Protein AF-A0A5K0ZCB7-F1 (afdb_monomer_lite)

Secondary structure (DSSP, 8-state):
---TTS-HHHHHHHHHHHHHHHHH-HHHHHHHHHHSTHHHHHHHH-SHHHHHHHHHHHHHHTHHHHHHHHHTT-HHHHHHHHTSS-HHHHTT-

Foldseek 3Di:
DPDPVDDLVVLLVVLVVLLVVCVVPVVVRVVVCLVDCNLVSLLVSLFLSSLLSLVSCCVSNPPSSVVSCVVSVSVVSLVVLCVDPPPSSVVSD

Organism: NCBI:txid210225

Structure (mmCIF, N/CA/C/O backbone):
data_AF-A0A5K0ZCB7-F1
#
_entry.id   AF-A0A5K0ZCB7-F1
#
loop_
_atom_site.group_PDB
_atom_site.id
_atom_site.type_symbol
_atom_site.label_atom_id
_atom_site.label_alt_id
_atom_site.label_comp_id
_atom_site.label_asym_id
_atom_site.label_entity_id
_atom_site.label_seq_id
_atom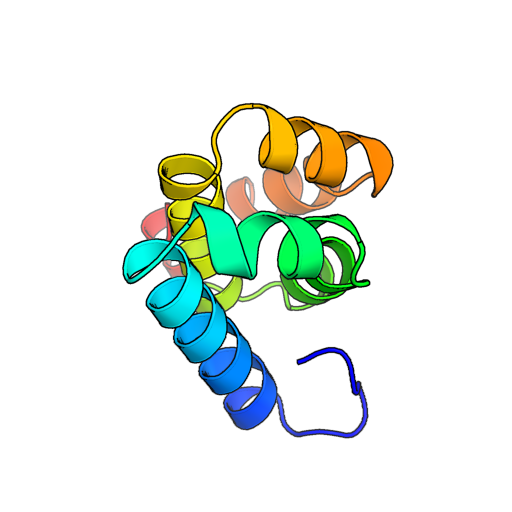_site.pdbx_PDB_ins_code
_atom_site.Cartn_x
_atom_site.Cartn_y
_atom_site.Cartn_z
_atom_site.occupancy
_atom_site.B_iso_or_equiv
_atom_site.auth_seq_id
_atom_site.auth_comp_id
_atom_site.auth_asym_id
_atom_site.auth_atom_id
_atom_site.pdbx_PDB_model_num
ATOM 1 N N . MET A 1 1 ? -2.894 -6.701 -7.440 1.00 80.12 1 MET A N 1
ATOM 2 C CA . MET A 1 1 ? -1.812 -5.899 -6.814 1.00 80.12 1 MET A CA 1
ATOM 3 C C . MET A 1 1 ? -0.654 -6.756 -6.296 1.00 80.12 1 MET A C 1
ATOM 5 O O . MET A 1 1 ? 0.483 -6.460 -6.648 1.00 80.12 1 MET A O 1
ATOM 9 N N . CYS A 1 2 ? -0.911 -7.791 -5.485 1.00 84.81 2 CYS A N 1
ATOM 10 C CA . CYS A 1 2 ? 0.141 -8.636 -4.892 1.00 84.81 2 CYS A CA 1
ATOM 11 C C . CYS A 1 2 ? 0.761 -9.653 -5.866 1.00 84.81 2 CYS A C 1
ATOM 13 O O . CYS A 1 2 ? 1.882 -10.100 -5.647 1.00 84.81 2 CYS A O 1
ATOM 15 N N . ASP A 1 3 ? 0.064 -9.997 -6.952 1.00 88.56 3 ASP A N 1
ATOM 16 C CA . ASP A 1 3 ? 0.638 -10.808 -8.024 1.00 88.56 3 ASP A CA 1
ATOM 17 C C . ASP A 1 3 ? 1.649 -9.983 -8.835 1.00 88.56 3 ASP A C 1
ATOM 19 O O . ASP A 1 3 ? 1.285 -9.009 -9.498 1.00 88.56 3 ASP A O 1
ATOM 23 N N . ARG A 1 4 ? 2.924 -10.378 -8.769 1.00 85.31 4 ARG A N 1
ATOM 24 C CA . ARG A 1 4 ? 4.028 -9.740 -9.501 1.00 85.31 4 ARG A CA 1
ATOM 25 C C . ARG A 1 4 ? 4.030 -10.075 -10.995 1.00 85.31 4 ARG A C 1
ATOM 27 O O . ARG A 1 4 ? 4.692 -9.369 -11.747 1.00 85.31 4 ARG A O 1
ATOM 34 N N . LYS A 1 5 ? 3.313 -11.122 -11.421 1.00 90.94 5 LYS A N 1
ATOM 35 C CA . LYS A 1 5 ? 3.157 -11.488 -12.838 1.00 90.94 5 LYS A CA 1
ATOM 36 C C . LYS A 1 5 ? 2.116 -10.617 -13.544 1.00 90.94 5 LYS A C 1
ATOM 38 O O . LYS A 1 5 ? 2.149 -10.508 -14.766 1.00 90.94 5 LYS A O 1
ATOM 43 N N . ALA A 1 6 ? 1.213 -9.987 -12.791 1.00 91.25 6 ALA A N 1
ATOM 44 C CA . ALA A 1 6 ? 0.247 -9.042 -13.335 1.00 91.25 6 ALA A CA 1
ATOM 45 C C . ALA A 1 6 ? 0.933 -7.749 -13.807 1.00 91.25 6 ALA A C 1
ATOM 47 O O . ALA A 1 6 ? 1.910 -7.288 -13.210 1.00 91.25 6 ALA A O 1
ATOM 48 N N . SER A 1 7 ? 0.387 -7.129 -14.857 1.00 92.88 7 SER A N 1
ATOM 49 C CA . SER A 1 7 ? 0.926 -5.873 -15.382 1.00 92.88 7 SER A CA 1
ATOM 50 C C . SER A 1 7 ? 0.854 -4.750 -14.343 1.00 92.88 7 SER A C 1
ATOM 52 O O . SER A 1 7 ? -0.023 -4.726 -13.473 1.00 92.88 7 SER A O 1
ATOM 54 N N . ARG A 1 8 ? 1.776 -3.786 -14.441 1.00 89.88 8 ARG A N 1
ATOM 55 C CA . ARG A 1 8 ? 1.842 -2.639 -13.523 1.00 89.88 8 ARG A CA 1
ATOM 56 C C . ARG A 1 8 ? 0.513 -1.881 -13.451 1.00 89.88 8 ARG A C 1
ATOM 58 O O . ARG A 1 8 ? -0.002 -1.698 -12.354 1.00 89.88 8 ARG A O 1
ATOM 65 N N . TRP A 1 9 ? -0.080 -1.570 -14.604 1.00 91.88 9 TRP A N 1
ATOM 66 C CA . TRP A 1 9 ? -1.372 -0.884 -14.697 1.00 91.88 9 TRP A CA 1
ATOM 67 C C . TRP A 1 9 ? -2.493 -1.628 -13.956 1.00 91.88 9 TRP A C 1
ATOM 69 O O . TRP A 1 9 ? -3.260 -1.016 -13.215 1.00 91.88 9 TRP A O 1
ATOM 79 N N . VAL A 1 10 ? -2.572 -2.961 -14.082 1.00 93.62 10 VAL A N 1
ATOM 80 C CA . VAL A 1 10 ? -3.562 -3.762 -13.338 1.00 93.62 10 VAL A CA 1
ATOM 81 C C . VAL A 1 10 ? -3.297 -3.672 -11.837 1.00 93.62 10 VAL A C 1
ATOM 83 O O . VAL A 1 10 ? -4.223 -3.505 -11.045 1.00 93.62 10 VAL A O 1
ATOM 86 N N . ARG A 1 11 ? -2.029 -3.760 -11.416 1.00 92.81 11 ARG A N 1
ATOM 87 C CA . ARG A 1 11 ? -1.664 -3.685 -9.996 1.00 92.81 11 ARG A CA 1
ATOM 88 C C . ARG A 1 11 ? -2.000 -2.317 -9.388 1.00 92.81 11 ARG A C 1
ATOM 90 O O . ARG A 1 11 ? -2.512 -2.307 -8.269 1.00 92.81 11 ARG A O 1
ATOM 97 N N . GLU A 1 12 ? -1.773 -1.227 -10.119 1.00 91.31 12 GLU A N 1
ATOM 98 C CA . GLU A 1 12 ? -2.128 0.152 -9.741 1.00 91.31 12 GLU A CA 1
ATOM 99 C C . GLU A 1 12 ? -3.652 0.341 -9.644 1.00 91.31 12 GLU A C 1
ATOM 101 O O . GLU A 1 12 ? -4.154 0.812 -8.625 1.00 91.31 12 GLU A O 1
ATOM 106 N N . ASN A 1 13 ? -4.426 -0.130 -10.624 1.00 92.88 13 ASN A N 1
ATOM 107 C CA . ASN A 1 13 ? -5.892 -0.041 -10.567 1.00 92.88 13 ASN A CA 1
ATOM 108 C C . ASN A 1 13 ? -6.502 -0.873 -9.428 1.00 92.88 13 ASN A C 1
ATOM 110 O O . ASN A 1 13 ? -7.444 -0.431 -8.765 1.00 92.88 13 ASN A O 1
ATOM 114 N N . CYS A 1 14 ? -5.944 -2.053 -9.132 1.00 91.94 14 CYS A N 1
ATOM 115 C CA . CYS A 1 14 ? -6.326 -2.807 -7.937 1.00 91.94 14 CYS A CA 1
ATOM 116 C C . CYS A 1 14 ? -6.058 -2.008 -6.650 1.00 91.94 14 CYS A C 1
ATOM 118 O O . CYS A 1 14 ? -6.877 -2.042 -5.734 1.00 91.94 14 CYS A O 1
ATOM 120 N N . ALA A 1 15 ? -4.921 -1.310 -6.573 1.00 91.31 15 ALA A N 1
ATOM 121 C CA . ALA A 1 15 ? -4.550 -0.497 -5.418 1.00 91.31 15 ALA A CA 1
ATOM 122 C C . ALA A 1 15 ? -5.559 0.644 -5.193 1.00 91.31 15 ALA A C 1
ATOM 124 O O . ALA A 1 15 ? -6.067 0.807 -4.082 1.00 91.31 15 ALA A O 1
ATOM 125 N N . PHE A 1 16 ? -5.929 1.363 -6.259 1.00 92.25 16 PHE A N 1
ATOM 126 C CA . PHE A 1 16 ? -6.968 2.396 -6.207 1.00 92.25 16 PHE A CA 1
ATOM 127 C C . PHE A 1 16 ? -8.337 1.843 -5.814 1.00 92.25 16 PHE A C 1
ATOM 129 O O . PHE A 1 16 ? -9.012 2.426 -4.967 1.00 92.25 16 PHE A O 1
ATOM 136 N N . THR A 1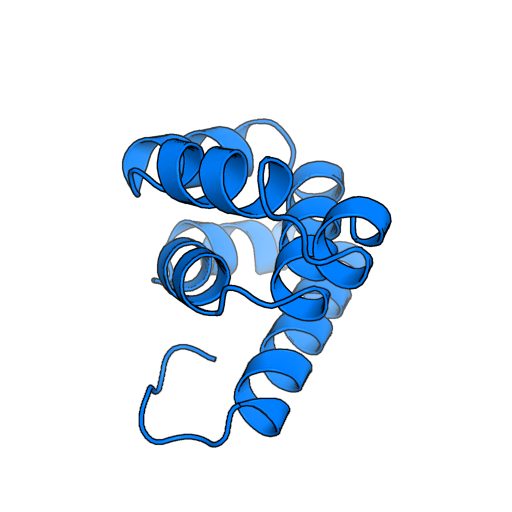 17 ? -8.729 0.698 -6.377 1.00 93.75 17 THR A N 1
ATOM 137 C CA . THR A 1 17 ? -10.002 0.042 -6.042 1.00 93.75 17 THR A CA 1
ATOM 138 C C . THR A 1 17 ? -10.062 -0.288 -4.552 1.00 93.75 17 THR A C 1
ATOM 140 O O . THR A 1 17 ? -11.055 -0.003 -3.888 1.00 93.75 17 THR A O 1
ATOM 143 N N . MET A 1 18 ? -8.975 -0.819 -3.991 1.00 90.75 18 MET A N 1
ATOM 144 C CA . MET A 1 18 ? -8.910 -1.113 -2.563 1.00 90.75 18 MET A CA 1
ATOM 145 C C . MET A 1 18 ? -8.974 0.143 -1.693 1.00 90.75 18 MET A C 1
ATOM 147 O O . MET A 1 18 ? -9.687 0.148 -0.691 1.00 90.75 18 MET A O 1
ATOM 151 N N . ALA A 1 19 ? -8.284 1.220 -2.074 1.00 90.38 19 ALA A N 1
ATOM 152 C CA . ALA A 1 19 ? -8.401 2.494 -1.367 1.00 90.38 19 ALA A CA 1
ATOM 153 C C . ALA A 1 19 ? -9.836 3.035 -1.398 1.00 90.38 19 ALA A C 1
ATOM 155 O O . ALA A 1 19 ? -10.330 3.519 -0.379 1.00 90.38 19 ALA A O 1
ATOM 156 N N . ALA A 1 20 ? -10.529 2.909 -2.532 1.00 92.31 20 ALA A N 1
ATOM 157 C CA . ALA A 1 20 ? -11.929 3.295 -2.654 1.00 92.31 20 ALA A CA 1
ATOM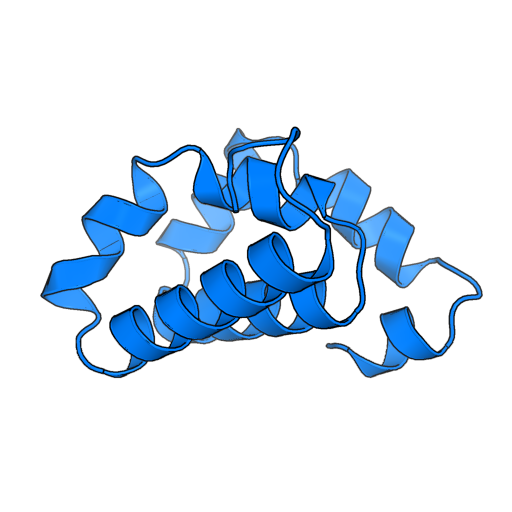 158 C C . ALA A 1 20 ? -12.836 2.459 -1.736 1.00 92.31 20 ALA A C 1
ATOM 160 O O . ALA A 1 20 ? -13.671 3.030 -1.038 1.00 92.31 20 ALA A O 1
ATOM 161 N N . LEU A 1 21 ? -12.629 1.139 -1.657 1.00 92.19 21 LEU A N 1
ATOM 162 C CA . LEU A 1 21 ? -13.381 0.260 -0.751 1.00 92.19 21 LEU A CA 1
ATOM 163 C C . LEU A 1 21 ? -13.179 0.643 0.721 1.00 92.19 21 LEU A C 1
ATOM 165 O O . LEU A 1 21 ? -14.151 0.789 1.458 1.00 92.19 21 LEU A O 1
ATOM 169 N N . VAL A 1 22 ? -11.936 0.885 1.142 1.00 91.31 22 VAL A N 1
ATOM 170 C CA . VAL A 1 22 ? -11.630 1.326 2.514 1.00 91.31 22 VAL A CA 1
ATOM 171 C C . VAL A 1 22 ? -12.265 2.679 2.826 1.00 91.31 22 VAL A C 1
ATOM 173 O O . VAL A 1 22 ? -12.767 2.880 3.929 1.00 91.31 22 VAL A O 1
ATOM 176 N N . ARG A 1 23 ? -12.262 3.615 1.871 1.00 88.81 23 ARG A N 1
ATOM 177 C CA . ARG A 1 23 ? -12.919 4.922 2.037 1.00 88.81 23 ARG A CA 1
ATOM 178 C C . ARG A 1 23 ? -14.438 4.802 2.096 1.00 88.81 23 ARG A C 1
ATOM 180 O O . ARG A 1 23 ? -15.067 5.596 2.786 1.00 88.81 23 ARG A O 1
ATOM 187 N N . PHE A 1 24 ? -15.005 3.837 1.379 1.00 91.31 24 PHE A N 1
ATOM 188 C CA . PHE A 1 24 ? -16.434 3.561 1.389 1.00 91.31 24 PHE A CA 1
ATOM 189 C C . PHE A 1 24 ? -16.886 2.957 2.724 1.00 91.31 24 PHE A C 1
ATOM 191 O O . PHE A 1 24 ? -17.872 3.415 3.294 1.00 91.31 24 PHE A O 1
ATOM 198 N N . ASN A 1 25 ? -16.168 1.955 3.244 1.00 89.75 25 ASN A N 1
ATOM 199 C CA . ASN A 1 25 ? -16.480 1.345 4.537 1.00 89.75 25 ASN A CA 1
ATOM 200 C C . ASN A 1 25 ? -15.220 0.835 5.246 1.00 89.75 25 ASN A C 1
ATOM 202 O O . ASN A 1 25 ? -14.810 -0.321 5.108 1.00 89.75 25 ASN A O 1
ATOM 206 N N . LYS A 1 26 ? -14.609 1.712 6.040 1.00 88.06 26 LYS A N 1
ATOM 207 C CA . LYS A 1 26 ? -13.369 1.403 6.750 1.00 88.06 26 LYS A CA 1
ATOM 208 C C . LYS A 1 26 ? -13.498 0.162 7.630 1.00 88.06 26 LYS A C 1
ATOM 210 O O . LYS A 1 26 ? -12.610 -0.681 7.583 1.00 88.06 26 LYS A O 1
ATOM 215 N N . ASP A 1 27 ? -14.565 0.048 8.412 1.00 88.06 27 ASP A N 1
ATOM 216 C CA . ASP A 1 27 ? -14.675 -0.973 9.461 1.00 88.06 27 ASP A CA 1
ATOM 217 C C . ASP A 1 27 ? -14.750 -2.392 8.888 1.00 88.06 27 ASP A C 1
ATOM 219 O O . ASP A 1 27 ? -14.258 -3.340 9.496 1.00 88.06 27 ASP A O 1
ATOM 223 N N . VAL A 1 28 ? -15.277 -2.531 7.669 1.00 91.44 28 VAL A N 1
ATOM 224 C CA . VAL A 1 28 ? -15.307 -3.806 6.941 1.00 91.44 28 VAL A CA 1
ATOM 225 C C . VAL A 1 28 ? -13.945 -4.142 6.330 1.00 91.44 28 VAL A C 1
ATOM 227 O O . VAL A 1 28 ? -13.495 -5.287 6.389 1.00 91.44 28 VAL A O 1
ATOM 230 N N . PHE A 1 29 ? -13.272 -3.160 5.724 1.00 89.25 29 PHE A N 1
ATOM 231 C CA . PHE A 1 29 ? -12.108 -3.431 4.873 1.00 89.25 29 PHE A CA 1
ATOM 232 C C . PHE A 1 29 ? -10.756 -3.236 5.562 1.00 89.25 29 PHE A C 1
ATOM 234 O O . PHE A 1 29 ? -9.755 -3.770 5.083 1.00 89.25 29 PHE A O 1
ATOM 241 N N . VAL A 1 30 ? -10.694 -2.527 6.693 1.00 87.31 30 VAL A N 1
ATOM 242 C CA . VAL A 1 30 ? -9.432 -2.249 7.394 1.00 87.31 30 VAL A CA 1
ATOM 243 C C . VAL A 1 30 ? -8.711 -3.529 7.811 1.00 87.31 30 VAL A C 1
ATOM 245 O O . VAL A 1 30 ? -7.507 -3.636 7.594 1.00 87.31 30 VAL A O 1
ATOM 248 N N . GLY A 1 31 ? -9.438 -4.527 8.325 1.00 86.31 31 GLY A N 1
ATOM 249 C CA . GLY A 1 31 ? -8.845 -5.806 8.722 1.00 86.31 31 GLY A CA 1
ATOM 250 C C . GLY A 1 31 ? -8.201 -6.534 7.542 1.00 86.31 31 GLY A C 1
ATOM 251 O O . GLY A 1 31 ? -7.077 -7.013 7.650 1.00 86.31 31 GLY A O 1
ATOM 252 N N . GLN A 1 32 ? -8.863 -6.538 6.382 1.00 84.38 32 GLN A N 1
ATOM 253 C CA . GLN A 1 32 ? -8.324 -7.152 5.165 1.00 84.38 32 GLN A CA 1
ATOM 254 C C . GLN A 1 32 ? -7.053 -6.448 4.688 1.00 84.38 32 GLN A C 1
ATOM 256 O O . GLN A 1 32 ? -6.081 -7.104 4.320 1.00 84.38 32 GLN A O 1
ATOM 261 N N . VAL A 1 33 ? -7.024 -5.115 4.734 1.00 84.50 33 VAL A N 1
ATOM 262 C CA . VAL A 1 33 ? -5.837 -4.348 4.339 1.00 84.50 33 VAL A CA 1
ATOM 263 C C . VAL A 1 33 ? -4.657 -4.624 5.265 1.00 84.50 33 VAL A C 1
ATOM 265 O O . VAL A 1 33 ? -3.560 -4.856 4.764 1.00 84.50 33 VAL A O 1
ATOM 268 N N . VAL A 1 34 ? -4.888 -4.644 6.579 1.00 80.94 34 VAL A N 1
ATOM 269 C CA . VAL A 1 34 ? -3.846 -4.853 7.597 1.00 80.94 34 VAL A CA 1
ATOM 270 C C . VAL A 1 34 ? -3.271 -6.272 7.548 1.00 80.94 34 VAL A C 1
ATOM 272 O O . VAL A 1 34 ? -2.066 -6.442 7.651 1.00 80.94 34 VAL A O 1
ATOM 275 N N . ILE A 1 35 ? -4.106 -7.295 7.349 1.00 81.12 35 ILE A N 1
ATOM 276 C CA . ILE A 1 35 ? -3.667 -8.704 7.393 1.00 81.12 35 ILE A CA 1
ATOM 277 C C . ILE A 1 35 ? -3.047 -9.158 6.059 1.00 81.12 35 ILE A C 1
ATOM 279 O O . ILE A 1 35 ? -2.275 -10.116 6.001 1.00 81.12 35 ILE A O 1
ATOM 283 N N . SER A 1 36 ? -3.395 -8.498 4.956 1.00 84.19 36 SER A N 1
ATOM 284 C CA . SER A 1 36 ? -2.898 -8.864 3.630 1.00 84.19 36 SER A CA 1
ATOM 285 C C . SER A 1 36 ? -1.460 -8.375 3.382 1.00 84.19 36 SER A C 1
ATOM 287 O O . SER A 1 36 ? -1.018 -7.387 3.968 1.00 84.19 36 SER A O 1
ATOM 289 N N . PRO A 1 37 ? -0.735 -8.952 2.402 1.00 85.88 37 PRO A N 1
ATOM 290 C CA . PRO A 1 37 ? 0.565 -8.430 1.962 1.00 85.88 37 PRO A CA 1
ATOM 291 C C . PRO A 1 37 ? 0.456 -7.096 1.190 1.00 85.88 37 PRO A C 1
ATOM 293 O O . PRO A 1 37 ? 1.353 -6.735 0.425 1.00 85.88 37 PRO A O 1
ATOM 296 N N . MET A 1 38 ? -0.653 -6.364 1.348 1.00 85.94 38 MET A N 1
ATOM 297 C CA . MET A 1 38 ? -0.977 -5.162 0.591 1.00 85.94 38 MET A CA 1
ATOM 298 C C . MET A 1 38 ? 0.031 -4.046 0.817 1.00 85.94 38 MET A C 1
ATOM 300 O O . MET A 1 38 ? 0.499 -3.455 -0.152 1.00 85.94 38 MET A O 1
ATOM 304 N N . VAL A 1 39 ? 0.395 -3.777 2.070 1.00 83.56 39 VAL A N 1
ATOM 305 C CA . VAL A 1 39 ? 1.347 -2.708 2.398 1.00 83.56 39 VAL A CA 1
ATOM 306 C C . VAL A 1 39 ? 2.689 -2.961 1.719 1.00 83.56 39 VAL A C 1
ATOM 308 O O . VAL A 1 39 ? 3.202 -2.094 1.014 1.00 83.56 39 VAL A O 1
ATOM 311 N N . THR A 1 40 ? 3.206 -4.184 1.826 1.00 86.81 40 THR A N 1
ATOM 312 C CA . THR A 1 40 ? 4.438 -4.594 1.146 1.00 86.81 40 THR A CA 1
ATOM 313 C C . THR A 1 40 ? 4.318 -4.438 -0.370 1.00 86.81 40 THR A C 1
ATOM 315 O O . THR A 1 40 ? 5.203 -3.861 -0.998 1.00 86.81 40 THR A O 1
ATOM 318 N N . ALA A 1 41 ? 3.210 -4.887 -0.967 1.00 88.50 41 ALA A N 1
ATOM 319 C CA . ALA A 1 41 ? 2.996 -4.794 -2.410 1.00 88.50 41 ALA A CA 1
ATOM 320 C C . ALA A 1 41 ? 2.870 -3.344 -2.920 1.00 88.50 41 ALA A C 1
ATOM 322 O O . ALA A 1 41 ? 3.327 -3.062 -4.029 1.00 88.50 41 ALA A O 1
ATOM 323 N N . LEU A 1 42 ? 2.279 -2.437 -2.132 1.00 86.75 42 LEU A N 1
ATOM 324 C CA . LEU A 1 42 ? 2.183 -1.002 -2.433 1.00 86.75 42 LEU A CA 1
ATOM 325 C C . LEU A 1 42 ? 3.544 -0.317 -2.364 1.00 86.75 42 LEU A C 1
ATOM 327 O O . LEU A 1 42 ? 3.915 0.425 -3.268 1.00 86.75 42 LEU A O 1
ATOM 331 N N . VAL A 1 43 ? 4.307 -0.598 -1.310 1.00 85.38 43 VAL A N 1
ATOM 332 C CA . VAL A 1 43 ? 5.656 -0.051 -1.147 1.00 85.38 43 VAL A CA 1
ATOM 333 C C . VAL A 1 43 ? 6.581 -0.551 -2.265 1.00 85.38 43 VAL A C 1
ATOM 335 O O . VAL A 1 43 ? 7.420 0.195 -2.763 1.00 85.38 43 VAL A O 1
ATOM 338 N N . GLU A 1 44 ? 6.432 -1.806 -2.694 1.00 86.75 44 GLU A N 1
ATOM 339 C CA . GLU A 1 44 ? 7.183 -2.370 -3.822 1.00 86.75 44 GLU A CA 1
ATOM 340 C C . GLU A 1 44 ? 6.744 -1.847 -5.192 1.00 86.75 44 GLU A C 1
ATOM 342 O O . GLU A 1 44 ? 7.496 -2.001 -6.153 1.00 86.75 44 GLU A O 1
ATOM 347 N N . LEU A 1 45 ? 5.551 -1.254 -5.308 1.00 86.12 45 LEU A N 1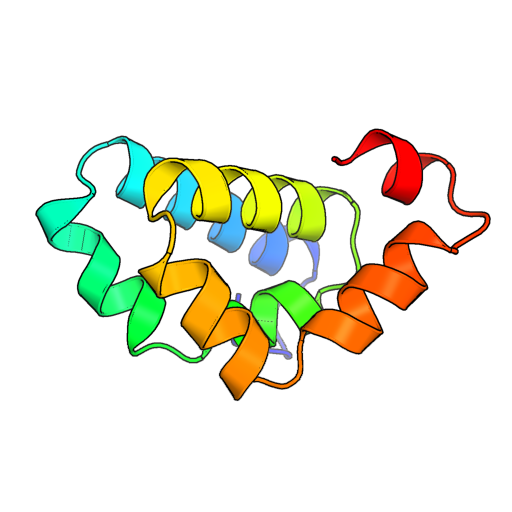
ATOM 348 C CA . LEU A 1 45 ? 5.081 -0.680 -6.568 1.00 86.12 45 LEU A CA 1
ATOM 349 C C . LEU A 1 45 ? 5.990 0.464 -7.030 1.00 86.12 45 LEU A C 1
ATOM 351 O O . LEU A 1 45 ? 6.196 0.620 -8.232 1.00 86.12 45 LEU A O 1
ATOM 355 N N . GLY A 1 46 ? 6.525 1.241 -6.078 1.00 82.75 46 GLY A N 1
ATOM 356 C CA . GLY A 1 46 ? 7.496 2.306 -6.337 1.00 82.75 46 GLY A CA 1
ATOM 357 C C . GLY A 1 46 ? 7.022 3.342 -7.360 1.00 82.75 46 GLY A C 1
ATOM 358 O O . GLY A 1 46 ? 7.842 3.895 -8.084 1.00 82.75 46 GLY A O 1
ATOM 359 N N . SER A 1 47 ? 5.709 3.552 -7.476 1.00 85.31 47 SER A N 1
ATOM 360 C CA . SER A 1 47 ? 5.098 4.457 -8.447 1.00 85.31 47 SER A CA 1
ATOM 361 C C . SER A 1 47 ? 4.377 5.611 -7.767 1.00 85.31 47 SER A C 1
ATOM 363 O O . SER A 1 47 ? 3.936 5.478 -6.625 1.00 85.31 47 SER A O 1
ATOM 365 N N . ALA A 1 48 ? 4.208 6.721 -8.490 1.00 87.12 48 ALA A N 1
ATOM 366 C CA . ALA A 1 48 ? 3.440 7.875 -8.021 1.00 87.12 48 ALA A CA 1
ATOM 367 C C . ALA A 1 48 ? 2.011 7.475 -7.622 1.00 87.12 48 ALA A C 1
ATOM 369 O O . ALA A 1 48 ? 1.527 7.855 -6.560 1.00 87.12 48 ALA A O 1
ATOM 370 N N . ASP A 1 49 ? 1.359 6.624 -8.414 1.00 87.31 49 ASP A N 1
ATOM 371 C CA . ASP A 1 49 ? 0.021 6.117 -8.106 1.00 87.31 49 ASP A CA 1
ATOM 372 C C . ASP A 1 49 ? 0.002 5.195 -6.882 1.00 87.31 49 ASP A C 1
ATOM 374 O O . ASP A 1 49 ? -0.883 5.307 -6.032 1.00 87.31 49 ASP A O 1
ATOM 378 N N . GLY A 1 50 ? 1.013 4.336 -6.728 1.00 87.00 50 GLY A N 1
ATOM 379 C CA . GLY A 1 50 ? 1.198 3.545 -5.512 1.00 87.00 50 GLY A CA 1
ATOM 380 C C . GLY A 1 50 ? 1.362 4.422 -4.267 1.00 87.00 50 GLY A C 1
ATOM 381 O O . GLY A 1 50 ? 0.764 4.131 -3.230 1.00 87.00 50 GLY A O 1
ATOM 382 N N . LEU A 1 51 ? 2.111 5.524 -4.380 1.00 86.50 51 LEU A N 1
ATOM 383 C CA . LEU A 1 51 ? 2.327 6.479 -3.293 1.00 86.50 51 LEU A CA 1
ATOM 384 C C . LEU A 1 51 ? 1.051 7.264 -2.952 1.00 86.50 51 LEU A C 1
ATOM 386 O O . LEU A 1 51 ? 0.715 7.379 -1.774 1.00 86.50 51 LEU A O 1
ATOM 390 N N . ARG A 1 52 ? 0.276 7.694 -3.956 1.00 88.81 52 ARG A N 1
ATOM 391 C CA . ARG A 1 52 ? -1.053 8.313 -3.769 1.00 88.81 52 ARG A CA 1
ATOM 392 C C . ARG A 1 52 ? -2.018 7.387 -3.037 1.00 88.81 52 ARG A C 1
ATOM 394 O O . ARG A 1 52 ? -2.739 7.816 -2.135 1.00 88.81 52 ARG A O 1
ATOM 401 N N . VAL A 1 53 ? -2.030 6.103 -3.399 1.00 89.50 53 VAL A N 1
ATOM 402 C CA . VAL A 1 53 ? -2.839 5.092 -2.706 1.00 89.50 53 VAL A CA 1
ATOM 403 C C . VAL A 1 53 ? -2.367 4.916 -1.264 1.00 89.50 53 VAL A C 1
ATOM 405 O O . VAL A 1 53 ? -3.196 4.894 -0.353 1.00 89.50 53 VAL A O 1
ATOM 408 N N . LEU A 1 54 ? -1.053 4.829 -1.044 1.00 87.50 54 LEU A N 1
ATOM 409 C CA . LEU A 1 54 ? -0.473 4.710 0.291 1.00 87.50 54 LEU A CA 1
ATOM 410 C C . LEU A 1 54 ? -0.864 5.908 1.170 1.00 87.50 54 LEU A C 1
ATOM 412 O O . LEU A 1 54 ? -1.355 5.710 2.280 1.00 87.50 54 LEU A O 1
ATOM 416 N N . HIS A 1 55 ? -0.750 7.130 0.646 1.00 85.88 55 HIS A N 1
ATOM 417 C CA . HIS A 1 55 ? -1.184 8.352 1.320 1.00 85.88 55 HIS A CA 1
ATOM 418 C C . HIS A 1 55 ? -2.686 8.319 1.654 1.00 85.88 55 HIS A C 1
ATOM 420 O O . HIS A 1 55 ? -3.078 8.527 2.805 1.00 85.88 55 HIS A O 1
ATOM 426 N N . SER A 1 56 ? -3.533 7.953 0.686 1.00 87.75 56 SER A N 1
ATOM 427 C CA . SER A 1 56 ? -4.978 7.838 0.903 1.00 87.75 56 SER A CA 1
ATOM 428 C C . SER A 1 56 ? -5.336 6.821 1.994 1.00 87.75 56 SER A C 1
ATOM 430 O O . SER A 1 56 ? -6.282 7.047 2.753 1.00 87.75 56 SER A O 1
ATOM 432 N N . LEU A 1 57 ? -4.620 5.696 2.074 1.00 88.00 57 LEU A N 1
ATOM 433 C CA . LEU A 1 57 ? -4.855 4.660 3.081 1.00 88.00 57 LEU A CA 1
ATOM 434 C C . LEU A 1 57 ? -4.347 5.075 4.465 1.00 88.00 57 LEU A C 1
ATOM 436 O O . LEU A 1 57 ? -5.020 4.783 5.453 1.00 88.00 57 LEU A O 1
ATOM 440 N N . ILE A 1 58 ? -3.233 5.813 4.549 1.00 87.12 58 ILE A N 1
ATOM 441 C CA . ILE A 1 58 ? -2.761 6.417 5.806 1.00 87.12 58 ILE A CA 1
ATOM 442 C C . ILE A 1 58 ? -3.843 7.335 6.385 1.00 87.12 58 ILE A C 1
ATOM 444 O O . ILE A 1 58 ? -4.171 7.211 7.564 1.00 87.12 58 ILE A O 1
ATOM 448 N N . ILE A 1 59 ? -4.455 8.200 5.568 1.00 84.50 59 ILE A N 1
ATOM 449 C CA . ILE A 1 59 ? -5.529 9.097 6.025 1.00 84.50 59 ILE A CA 1
ATOM 450 C C . ILE A 1 59 ? -6.753 8.299 6.500 1.00 84.50 59 ILE A C 1
ATOM 452 O O . ILE A 1 59 ? -7.301 8.568 7.573 1.00 84.50 59 ILE A O 1
ATOM 456 N N . ALA A 1 60 ? -7.189 7.310 5.713 1.00 84.12 60 ALA A N 1
ATOM 457 C CA . ALA A 1 60 ? -8.407 6.557 6.001 1.00 84.12 60 ALA A CA 1
ATOM 458 C C . ALA A 1 60 ? -8.251 5.642 7.230 1.00 84.12 60 ALA A C 1
ATOM 460 O O . ALA A 1 60 ? -9.092 5.628 8.136 1.00 84.12 60 ALA A O 1
ATOM 461 N N . ILE A 1 61 ? -7.157 4.883 7.300 1.00 84.69 61 ILE A N 1
ATOM 462 C CA . ILE A 1 61 ? -6.938 3.865 8.331 1.00 84.69 61 ILE A CA 1
ATOM 463 C C . ILE A 1 61 ? -6.269 4.450 9.585 1.00 84.69 61 ILE A C 1
ATOM 465 O O . ILE A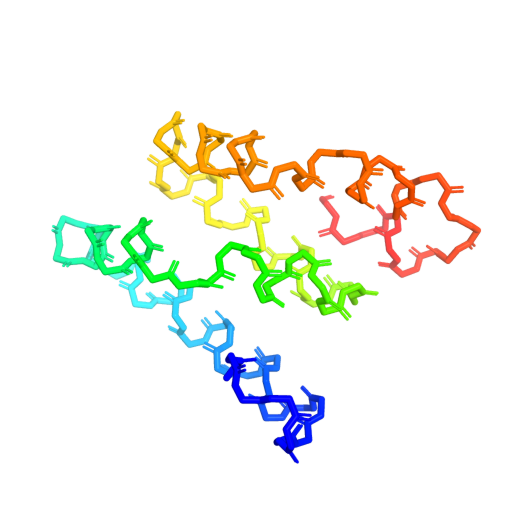 1 61 ? -6.610 4.020 10.692 1.00 84.69 61 ILE A O 1
ATOM 469 N N . LYS A 1 62 ? -5.457 5.505 9.444 1.00 83.69 62 LYS A N 1
ATOM 470 C CA . LYS A 1 62 ? -4.689 6.176 10.510 1.00 83.69 62 LYS A CA 1
ATOM 471 C C . LYS A 1 62 ? -3.586 5.280 11.095 1.00 83.69 62 LYS A C 1
ATOM 473 O O . LYS A 1 62 ? -2.920 4.560 10.353 1.00 83.69 62 LYS A O 1
ATOM 478 N N . SER A 1 63 ? -3.361 5.346 12.411 1.00 78.75 63 SER A N 1
ATOM 479 C CA . SER A 1 63 ? -2.204 4.765 13.113 1.00 78.75 63 SER A CA 1
ATOM 480 C C . SER A 1 63 ? -1.975 3.278 12.839 1.00 78.75 63 SER A C 1
ATOM 482 O O . SER A 1 63 ? -0.828 2.861 12.714 1.00 78.75 63 SER A O 1
ATOM 484 N N . LEU A 1 64 ? -3.040 2.489 12.666 1.00 77.50 64 LEU A N 1
ATOM 485 C CA . LEU A 1 64 ? -2.933 1.065 12.333 1.00 77.50 64 LEU A CA 1
ATOM 486 C C . LEU A 1 64 ? -2.155 0.827 11.032 1.00 77.50 64 LEU A C 1
ATOM 488 O O . LEU A 1 64 ? -1.311 -0.055 10.975 1.00 77.50 64 LEU A O 1
ATOM 492 N N . PHE A 1 65 ? -2.377 1.644 10.005 1.00 80.44 65 PHE A N 1
ATOM 493 C CA . PHE A 1 65 ? -1.702 1.465 8.721 1.00 80.44 65 PHE A CA 1
ATOM 494 C C . PHE A 1 65 ? -0.250 1.945 8.760 1.00 80.44 65 PHE A C 1
ATOM 496 O O . PHE A 1 65 ? 0.622 1.341 8.142 1.00 80.44 65 PHE A O 1
ATOM 503 N N . VAL A 1 66 ? 0.033 2.989 9.544 1.00 79.88 66 VAL A N 1
ATOM 504 C CA . VAL A 1 66 ? 1.410 3.444 9.793 1.00 79.88 66 VAL A CA 1
ATOM 505 C C . VAL A 1 66 ? 2.219 2.359 10.512 1.00 79.88 66 VAL A C 1
ATOM 507 O O . VAL A 1 66 ? 3.372 2.122 10.150 1.00 79.88 66 VAL A O 1
ATOM 510 N N . ASN A 1 67 ? 1.608 1.649 11.467 1.00 80.44 67 ASN A N 1
ATOM 511 C CA . ASN A 1 67 ? 2.245 0.520 12.146 1.00 80.44 67 ASN A CA 1
ATOM 512 C C . ASN A 1 67 ? 2.597 -0.608 11.165 1.00 80.44 67 ASN A C 1
ATOM 514 O O . ASN A 1 67 ? 3.713 -1.120 11.212 1.00 80.44 67 ASN A O 1
ATOM 518 N N . GLU A 1 68 ? 1.708 -0.941 10.228 1.00 83.31 68 GLU A N 1
ATOM 519 C CA . GLU A 1 68 ? 1.988 -1.948 9.193 1.00 83.31 68 GLU A CA 1
ATOM 520 C C . GLU A 1 68 ? 3.105 -1.522 8.228 1.00 83.31 68 GLU A C 1
ATOM 522 O O . GLU A 1 68 ? 3.982 -2.314 7.869 1.00 83.31 68 GLU A O 1
ATOM 527 N N . ILE A 1 69 ? 3.144 -0.246 7.829 1.00 84.06 69 ILE A N 1
ATOM 528 C CA . ILE A 1 69 ? 4.247 0.297 7.016 1.00 84.06 69 ILE A CA 1
ATOM 529 C C . ILE A 1 69 ? 5.579 0.176 7.770 1.00 84.06 69 ILE A C 1
ATOM 531 O O . ILE A 1 69 ? 6.609 -0.150 7.173 1.00 84.06 69 ILE A O 1
ATOM 535 N N . HIS A 1 70 ? 5.574 0.411 9.082 1.00 79.19 70 HIS A N 1
ATOM 536 C CA . HIS A 1 70 ? 6.760 0.245 9.914 1.00 79.19 70 HIS A CA 1
ATOM 537 C C . HIS A 1 70 ? 7.193 -1.228 10.012 1.00 79.19 70 HIS A C 1
ATOM 539 O O . HIS A 1 70 ? 8.352 -1.537 9.727 1.00 79.19 70 HIS A O 1
ATOM 545 N N . GLN A 1 71 ? 6.272 -2.144 10.337 1.00 81.56 71 GLN A N 1
ATOM 546 C CA . GLN A 1 71 ? 6.552 -3.583 10.462 1.00 81.56 71 GLN A CA 1
ATOM 547 C C . GLN A 1 71 ? 7.051 -4.204 9.150 1.00 81.56 71 GLN A C 1
ATOM 549 O O . GLN A 1 71 ? 8.001 -4.987 9.150 1.00 81.56 71 GLN A O 1
ATOM 554 N N . SER A 1 72 ? 6.482 -3.790 8.015 1.00 81.12 72 SER A N 1
ATOM 555 C CA . SER A 1 72 ? 6.926 -4.208 6.676 1.00 81.12 72 SER A CA 1
ATOM 556 C C . SER A 1 72 ? 8.272 -3.606 6.247 1.00 81.12 72 SER A C 1
ATOM 558 O O . SER A 1 72 ? 8.749 -3.886 5.144 1.00 81.12 72 SER A O 1
ATOM 560 N N . ARG A 1 73 ? 8.909 -2.782 7.096 1.00 82.38 73 ARG A N 1
ATOM 561 C CA . ARG A 1 73 ? 10.129 -2.017 6.783 1.00 82.38 73 ARG A CA 1
ATOM 562 C C . ARG A 1 73 ? 9.955 -1.151 5.530 1.00 82.38 73 ARG A C 1
ATOM 564 O O . ARG A 1 73 ? 10.896 -0.964 4.759 1.00 82.38 73 ARG A O 1
ATOM 571 N N . GLY A 1 74 ? 8.748 -0.631 5.313 1.00 82.50 74 GLY A N 1
ATOM 572 C CA . GLY A 1 74 ? 8.407 0.174 4.145 1.00 82.50 74 GLY A CA 1
ATOM 573 C C . GLY A 1 74 ? 8.882 1.625 4.225 1.00 82.50 74 GLY A C 1
ATOM 574 O O . GLY A 1 74 ? 9.100 2.250 3.189 1.00 82.50 74 GLY A O 1
ATOM 575 N N . LEU A 1 75 ? 9.119 2.142 5.437 1.00 82.25 75 LEU A N 1
ATOM 576 C CA . LEU A 1 75 ? 9.528 3.536 5.666 1.00 82.25 75 LEU A CA 1
ATOM 577 C C . LEU A 1 75 ? 10.795 3.950 4.889 1.00 82.25 75 LEU A C 1
ATOM 579 O O . LEU A 1 75 ? 10.733 4.970 4.205 1.00 82.25 75 LEU A O 1
ATOM 583 N N . PRO A 1 76 ? 11.909 3.186 4.881 1.00 81.94 76 PRO A N 1
ATOM 584 C CA . PRO A 1 76 ? 13.095 3.568 4.110 1.00 81.94 76 PRO A CA 1
ATOM 585 C C . PRO A 1 76 ? 12.840 3.660 2.600 1.00 81.94 76 PRO A C 1
ATOM 587 O O . PRO A 1 76 ? 13.417 4.510 1.928 1.00 81.94 76 PRO A O 1
ATOM 590 N N . LYS A 1 77 ? 11.965 2.804 2.055 1.00 82.62 77 LYS A N 1
ATOM 591 C CA . LYS A 1 77 ? 11.607 2.834 0.628 1.00 82.62 77 LYS A CA 1
ATOM 592 C C . LYS A 1 77 ? 10.759 4.057 0.289 1.00 82.62 77 LYS A C 1
ATOM 594 O O . LYS A 1 77 ? 10.971 4.648 -0.761 1.00 82.62 77 LYS A O 1
ATOM 599 N N . ILE A 1 78 ? 9.851 4.451 1.183 1.00 83.00 78 ILE A N 1
ATOM 600 C CA . ILE A 1 78 ? 9.064 5.681 1.034 1.00 83.00 78 ILE A CA 1
ATOM 601 C C . ILE A 1 78 ? 9.988 6.899 1.081 1.00 83.00 78 ILE A C 1
ATOM 603 O O . ILE A 1 78 ? 9.928 7.723 0.181 1.00 83.00 78 ILE A O 1
ATOM 607 N N . ILE A 1 79 ? 10.895 6.979 2.060 1.00 82.19 79 ILE A N 1
ATOM 608 C CA . ILE A 1 79 ? 11.869 8.080 2.161 1.00 82.19 79 ILE A CA 1
ATOM 609 C C . ILE A 1 79 ? 12.709 8.174 0.884 1.00 82.19 79 ILE A C 1
ATOM 611 O O . ILE A 1 79 ? 12.821 9.248 0.308 1.00 82.19 79 ILE A O 1
ATOM 615 N N . LYS A 1 80 ? 13.226 7.045 0.385 1.00 83.25 80 LYS A N 1
ATOM 616 C CA . LYS A 1 80 ? 13.979 7.010 -0.876 1.00 83.25 80 LYS A CA 1
ATOM 617 C C . LYS A 1 80 ? 13.143 7.451 -2.085 1.00 83.25 80 LYS A C 1
ATOM 619 O O . LYS A 1 80 ? 13.687 8.044 -3.007 1.00 83.25 80 LYS A O 1
ATOM 624 N N . ALA A 1 81 ? 11.847 7.137 -2.108 1.00 81.06 81 ALA A N 1
ATOM 625 C CA . ALA A 1 81 ? 10.950 7.593 -3.169 1.00 81.06 81 ALA A CA 1
ATOM 626 C C . ALA A 1 81 ? 10.719 9.112 -3.110 1.00 81.06 81 ALA A C 1
ATOM 628 O O . ALA A 1 81 ? 10.634 9.742 -4.156 1.00 81.06 81 ALA A O 1
ATOM 629 N N . LEU A 1 82 ? 10.667 9.698 -1.910 1.00 79.62 82 LEU A N 1
ATOM 630 C CA . LEU A 1 82 ? 10.550 11.149 -1.714 1.00 79.62 82 LEU A CA 1
ATOM 631 C C . LEU A 1 82 ? 11.846 11.901 -2.032 1.00 79.62 82 LEU A C 1
ATOM 633 O O . LEU A 1 82 ? 11.796 13.031 -2.501 1.00 79.62 82 LEU A O 1
ATOM 637 N N . ASP A 1 83 ? 12.989 11.261 -1.804 1.00 83.44 83 ASP A N 1
ATOM 638 C CA . ASP A 1 83 ? 14.324 11.773 -2.138 1.00 83.44 83 ASP A CA 1
ATOM 639 C C . ASP A 1 83 ? 14.685 11.574 -3.627 1.00 83.44 83 ASP A C 1
ATOM 641 O O . ASP A 1 83 ? 15.798 11.846 -4.067 1.00 83.44 83 ASP A O 1
ATOM 645 N N . SER A 1 84 ? 13.750 11.056 -4.428 1.00 81.88 84 SER A N 1
ATOM 646 C CA . SER A 1 84 ? 13.943 10.849 -5.861 1.00 81.88 84 SER A CA 1
ATOM 647 C C . SER A 1 84 ? 13.917 12.173 -6.629 1.00 81.88 84 SER A C 1
ATOM 649 O O . SER A 1 84 ? 13.117 13.054 -6.332 1.00 81.88 84 SER A O 1
ATOM 651 N N . GLU A 1 85 ? 14.718 12.285 -7.692 1.00 86.31 85 GLU A N 1
ATOM 652 C CA . GLU A 1 85 ? 14.598 13.370 -8.680 1.00 86.31 85 GLU A CA 1
ATOM 653 C C . GLU A 1 85 ? 13.328 13.259 -9.551 1.00 86.31 85 GLU A C 1
ATOM 655 O O . GLU A 1 85 ? 13.041 14.160 -10.335 1.00 86.31 85 GLU A O 1
ATOM 660 N N . ASP A 1 86 ? 12.548 12.179 -9.415 1.00 83.38 86 ASP A N 1
ATOM 661 C CA . ASP A 1 86 ? 11.266 12.006 -10.100 1.00 83.38 86 ASP A CA 1
ATOM 662 C C . ASP A 1 86 ? 10.216 12.980 -9.540 1.00 83.38 86 ASP A C 1
ATOM 664 O O . ASP A 1 86 ? 9.634 12.789 -8.467 1.00 83.38 86 ASP A O 1
ATOM 668 N N . GLU A 1 87 ? 9.947 14.033 -10.308 1.00 79.94 87 GLU A N 1
ATOM 669 C CA . GLU A 1 87 ? 8.979 15.074 -9.963 1.00 79.94 87 GLU A CA 1
ATOM 670 C C . GLU A 1 87 ? 7.550 14.522 -9.794 1.00 79.94 87 GLU A C 1
ATOM 672 O O . GLU A 1 87 ? 6.760 15.044 -9.005 1.00 79.94 87 GLU A O 1
ATOM 677 N N . GLY A 1 88 ? 7.221 13.419 -10.475 1.00 79.62 88 GLY A N 1
ATOM 678 C CA . GLY A 1 88 ? 5.953 12.7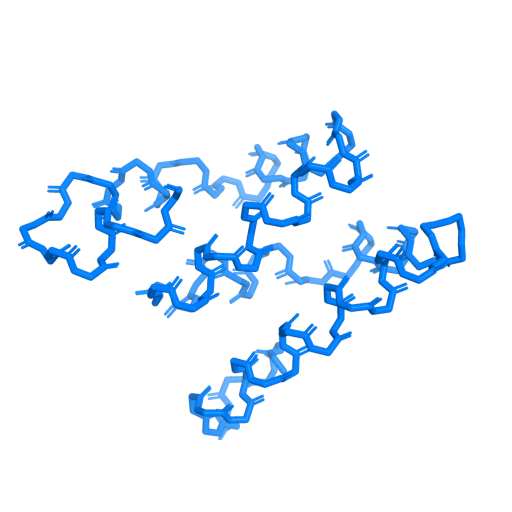16 -10.315 1.00 79.62 88 GLY A CA 1
ATOM 679 C C . GLY A 1 88 ? 5.821 12.036 -8.952 1.00 79.62 88 GLY A C 1
ATOM 680 O O . GLY A 1 88 ? 4.724 12.017 -8.395 1.00 79.62 88 GLY A O 1
ATOM 681 N N . LEU A 1 89 ? 6.919 11.520 -8.387 1.00 81.44 89 LEU A N 1
ATOM 682 C CA . LEU A 1 89 ? 6.942 10.972 -7.026 1.00 81.44 89 LEU A CA 1
ATOM 683 C C . LEU A 1 89 ? 6.850 12.073 -5.962 1.00 81.44 89 LEU A C 1
ATOM 685 O O . LEU A 1 89 ? 6.142 11.888 -4.972 1.00 81.44 89 LEU A O 1
ATOM 689 N N . LYS A 1 90 ? 7.486 13.231 -6.176 1.00 77.06 90 LYS A N 1
ATOM 690 C CA . LYS A 1 90 ? 7.401 14.371 -5.242 1.00 77.06 90 LYS A CA 1
ATOM 691 C C . LYS A 1 90 ? 5.993 14.958 -5.149 1.00 77.06 90 LYS A C 1
ATOM 693 O O . LYS A 1 90 ? 5.539 15.288 -4.061 1.00 77.06 90 LYS A O 1
ATOM 698 N N . LEU A 1 91 ? 5.292 15.060 -6.280 1.00 78.06 91 LEU A N 1
ATOM 699 C CA . LEU A 1 91 ? 3.928 15.604 -6.366 1.00 78.06 91 LEU A CA 1
ATOM 700 C C . LEU A 1 91 ? 2.829 14.589 -5.996 1.00 78.06 91 LEU A C 1
ATOM 702 O O . LEU A 1 91 ? 1.639 14.894 -6.101 1.00 78.06 91 LEU A O 1
ATOM 706 N N . ALA A 1 92 ? 3.195 13.356 -5.640 1.00 73.88 92 ALA A N 1
ATOM 707 C CA . ALA A 1 92 ? 2.245 12.286 -5.344 1.00 73.88 92 ALA A CA 1
ATOM 708 C C . ALA A 1 92 ? 1.768 12.242 -3.879 1.00 73.88 92 ALA A C 1
ATOM 710 O O . ALA A 1 92 ? 0.832 11.487 -3.594 1.00 73.88 92 ALA A O 1
ATOM 711 N N . VAL A 1 93 ? 2.384 13.018 -2.978 1.00 63.59 93 VAL A N 1
ATOM 712 C CA . VAL A 1 93 ? 2.017 13.113 -1.551 1.00 63.59 93 VAL A CA 1
ATOM 713 C C . VAL A 1 93 ? 1.130 14.316 -1.289 1.00 63.59 93 VAL A C 1
ATOM 715 O O . VAL A 1 93 ? 1.522 15.435 -1.677 1.00 63.59 93 VAL A O 1
#

pLDDT: mean 85.45, std 4.97, range [63.59, 93.75]

Radius of gyration: 12.36 Å; chains: 1; bounding box: 31×27×28 Å

Sequence (93 aa):
MCDRKASRWVRENCAFTMAALVRFNKDVFVGQVVISPMVTALVELGSADGLRVLHSLIIAIKSLFVNEIHQSRGLPKIIKALDSEDEGLKLAV